Protein AF-A0A9E2EXV7-F1 (afdb_monomer)

Radius of gyration: 27.59 Å; Cα contacts (8 Å, |Δi|>4): 191; chains: 1; bounding box: 85×36×71 Å

Structure (mmCIF, N/CA/C/O backbone):
data_AF-A0A9E2EXV7-F1
#
_entry.id   AF-A0A9E2EXV7-F1
#
loop_
_atom_site.group_PDB
_atom_site.id
_atom_site.type_symbol
_atom_site.label_atom_id
_atom_site.label_alt_id
_atom_site.label_comp_id
_atom_site.label_asym_id
_atom_site.label_entity_id
_atom_site.label_seq_id
_atom_site.pdbx_PDB_ins_code
_atom_site.Cartn_x
_atom_site.Cartn_y
_atom_site.Cartn_z
_atom_site.occupancy
_atom_site.B_iso_or_equiv
_atom_site.auth_seq_id
_atom_site.auth_comp_id
_atom_site.auth_asym_id
_atom_site.auth_atom_id
_atom_site.pdbx_PDB_model_num
ATOM 1 N N . MET A 1 1 ? 67.702 -10.863 43.291 1.00 51.69 1 MET A N 1
ATOM 2 C CA . MET A 1 1 ? 66.662 -11.017 42.248 1.00 51.69 1 MET A CA 1
ATOM 3 C C . MET A 1 1 ? 66.501 -9.683 41.525 1.00 51.69 1 MET A C 1
ATOM 5 O O . MET A 1 1 ? 65.940 -8.764 42.102 1.00 51.69 1 MET A O 1
ATOM 9 N N . LYS A 1 2 ? 67.082 -9.515 40.328 1.00 57.41 2 LYS A N 1
ATOM 10 C CA . LYS A 1 2 ? 66.967 -8.265 39.553 1.00 57.41 2 LYS A CA 1
ATOM 11 C C . LYS A 1 2 ? 65.668 -8.312 38.749 1.00 57.41 2 LYS A C 1
ATOM 13 O O . LYS A 1 2 ? 65.605 -8.988 37.727 1.00 57.41 2 LYS A O 1
ATOM 18 N N . ILE A 1 3 ? 64.629 -7.646 39.243 1.00 59.59 3 ILE A N 1
ATOM 19 C CA . ILE A 1 3 ? 63.377 -7.468 38.500 1.00 59.59 3 ILE A CA 1
ATOM 20 C C . ILE A 1 3 ? 63.701 -6.5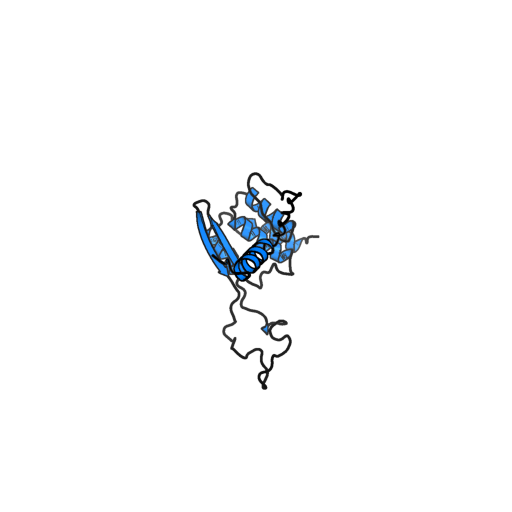91 37.283 1.00 59.59 3 ILE A C 1
ATOM 22 O O . ILE A 1 3 ? 64.240 -5.496 37.420 1.00 59.59 3 ILE A O 1
ATOM 26 N N . SER A 1 4 ? 63.465 -7.128 36.085 1.00 71.56 4 SER A N 1
ATOM 27 C CA . SER A 1 4 ? 63.817 -6.493 34.813 1.00 71.56 4 SER A CA 1
ATOM 28 C C . SER A 1 4 ? 63.032 -5.196 34.615 1.00 71.56 4 SER A C 1
ATOM 30 O O . SER A 1 4 ? 61.814 -5.190 34.772 1.00 71.56 4 SER A O 1
ATOM 32 N N . LEU A 1 5 ? 63.710 -4.121 34.194 1.00 73.88 5 LEU A N 1
ATOM 33 C CA . LEU A 1 5 ? 63.114 -2.821 33.840 1.00 73.88 5 LEU A CA 1
ATOM 34 C C . LEU A 1 5 ? 61.944 -2.960 32.842 1.00 73.88 5 LEU A C 1
ATOM 36 O O . LEU A 1 5 ? 61.015 -2.157 32.852 1.00 73.88 5 LEU A O 1
ATOM 40 N N . LYS A 1 6 ? 61.936 -4.037 32.042 1.00 73.38 6 LYS A N 1
ATOM 41 C CA . LYS A 1 6 ? 60.829 -4.388 31.141 1.00 73.38 6 LYS A CA 1
ATOM 42 C C . LYS A 1 6 ? 59.504 -4.625 31.874 1.00 73.38 6 LYS A C 1
ATOM 44 O O . LYS A 1 6 ? 58.464 -4.282 31.330 1.00 73.38 6 LYS A O 1
ATOM 49 N N . ILE A 1 7 ? 59.526 -5.159 33.097 1.00 76.62 7 ILE A N 1
ATOM 50 C CA . ILE A 1 7 ? 58.313 -5.407 33.893 1.00 76.62 7 ILE A CA 1
ATOM 51 C C . ILE A 1 7 ? 57.674 -4.082 34.315 1.00 76.62 7 ILE A C 1
ATOM 53 O O . ILE A 1 7 ? 56.464 -3.937 34.190 1.00 76.62 7 ILE A O 1
ATOM 57 N N . TYR A 1 8 ? 58.473 -3.090 34.721 1.00 77.69 8 TYR A N 1
ATOM 58 C CA . TYR A 1 8 ? 57.957 -1.756 35.042 1.00 77.69 8 TYR A CA 1
ATOM 59 C C . TYR A 1 8 ? 57.388 -1.046 33.814 1.00 77.69 8 TYR A C 1
ATOM 61 O O . TYR A 1 8 ? 56.335 -0.430 33.916 1.00 77.69 8 TYR A O 1
ATOM 69 N N . VAL A 1 9 ? 58.035 -1.172 32.651 1.00 77.50 9 VAL A N 1
ATOM 70 C CA . VAL A 1 9 ? 57.547 -0.576 31.396 1.00 77.50 9 VAL A CA 1
ATOM 71 C C . VAL A 1 9 ? 56.225 -1.209 30.956 1.00 77.50 9 VAL A C 1
ATOM 73 O O . VAL A 1 9 ? 55.297 -0.483 30.611 1.00 77.50 9 VAL A O 1
ATOM 76 N N . ILE A 1 10 ? 56.104 -2.539 31.031 1.00 75.69 10 ILE A N 1
ATOM 77 C CA . ILE A 1 10 ? 54.855 -3.250 30.716 1.00 75.69 10 ILE A CA 1
ATOM 78 C C . ILE A 1 10 ? 53.751 -2.844 31.694 1.00 75.69 10 ILE A C 1
ATOM 80 O O . ILE A 1 10 ? 52.653 -2.518 31.250 1.00 75.69 10 ILE A O 1
ATOM 84 N N . LEU A 1 11 ? 54.055 -2.778 32.997 1.00 73.94 11 LEU A N 1
ATOM 85 C CA . LEU A 1 11 ? 53.086 -2.365 34.009 1.00 73.94 11 LEU A CA 1
ATOM 86 C C . LEU A 1 11 ? 52.608 -0.925 33.766 1.00 73.94 11 LEU A C 1
ATOM 88 O O . LEU A 1 11 ? 51.406 -0.685 33.820 1.00 73.94 11 LEU A O 1
ATOM 92 N N . LEU A 1 12 ? 53.515 0.002 33.422 1.00 72.56 12 LEU A N 1
ATOM 93 C CA . LEU A 1 12 ? 53.204 1.407 33.120 1.00 72.56 12 LEU A CA 1
ATOM 94 C C . LEU A 1 12 ? 52.320 1.555 31.868 1.00 72.56 12 LEU A C 1
ATOM 96 O O . LEU A 1 12 ? 51.377 2.344 31.864 1.00 72.56 12 LEU A O 1
ATOM 100 N N . LEU A 1 13 ? 52.593 0.770 30.820 1.00 68.69 13 LEU A N 1
ATOM 101 C CA . LEU A 1 13 ? 51.803 0.742 29.584 1.00 68.69 13 LEU A CA 1
ATOM 102 C C . LEU A 1 13 ? 50.384 0.204 29.810 1.00 68.69 13 LEU A C 1
ATOM 104 O O . LEU A 1 13 ? 49.444 0.710 29.198 1.00 68.69 13 LEU A O 1
ATOM 108 N N . SER A 1 14 ? 50.197 -0.752 30.726 1.00 64.50 14 SER A N 1
ATOM 109 C CA . SER A 1 14 ? 48.860 -1.243 31.088 1.00 64.50 14 SER A CA 1
ATOM 110 C C . SER A 1 14 ? 48.007 -0.218 31.848 1.00 64.50 14 SER A C 1
ATOM 112 O O . SER A 1 14 ? 46.793 -0.213 31.673 1.00 64.50 14 SER A O 1
ATOM 114 N N . ILE A 1 15 ? 48.605 0.697 32.623 1.00 67.94 15 ILE A N 1
ATOM 115 C CA . ILE A 1 15 ? 47.849 1.745 33.351 1.00 67.94 15 ILE A CA 1
ATOM 116 C C . ILE A 1 15 ? 47.409 2.890 32.424 1.00 67.94 15 ILE A C 1
ATOM 118 O O . ILE A 1 15 ? 46.412 3.558 32.688 1.00 67.94 15 ILE A O 1
ATOM 122 N N . LEU A 1 16 ? 48.127 3.108 31.316 1.00 62.38 16 LEU A N 1
ATOM 123 C CA . LEU A 1 16 ? 47.820 4.138 30.313 1.00 62.38 16 LEU A CA 1
ATOM 124 C C . LEU A 1 16 ? 46.777 3.688 29.271 1.00 62.38 16 LEU A C 1
ATOM 126 O O . LEU A 1 16 ? 46.309 4.509 28.485 1.00 62.38 16 LEU A O 1
ATOM 130 N N . SER A 1 17 ? 46.382 2.409 29.269 1.00 60.34 17 SER A N 1
ATOM 131 C CA . SER A 1 17 ? 45.415 1.837 28.315 1.00 60.34 17 SER A CA 1
ATOM 132 C C . SER A 1 17 ? 43.947 1.928 28.771 1.00 60.34 17 SER A C 1
ATOM 134 O O . SER A 1 17 ? 43.057 1.363 28.141 1.00 60.34 17 SER A O 1
ATOM 136 N N . CYS A 1 18 ? 43.645 2.680 29.833 1.00 61.75 18 CYS A N 1
ATOM 137 C CA . CYS A 1 18 ? 42.265 3.029 30.178 1.00 61.75 18 CYS A CA 1
ATOM 138 C C . CYS A 1 18 ? 41.759 4.154 29.263 1.00 61.75 18 CYS A C 1
ATOM 140 O O . CYS A 1 18 ? 41.737 5.331 29.632 1.00 61.75 18 CYS A O 1
ATOM 142 N N . LYS A 1 19 ? 41.324 3.798 28.051 1.00 67.31 19 LYS A N 1
ATOM 143 C CA . LYS A 1 19 ? 40.476 4.678 27.241 1.00 67.31 19 LYS A CA 1
ATOM 144 C C . LYS A 1 19 ? 39.164 4.866 28.010 1.00 67.31 19 LYS A C 1
ATOM 146 O O . LYS A 1 19 ? 38.428 3.906 28.201 1.00 67.31 19 LYS A O 1
ATOM 151 N N . LYS A 1 20 ? 38.868 6.089 28.464 1.00 65.06 20 LYS A N 1
ATOM 152 C CA . LYS A 1 20 ? 37.511 6.440 28.907 1.00 65.06 20 LYS A CA 1
ATOM 153 C C . LYS A 1 20 ? 36.581 6.217 27.718 1.00 65.06 20 LYS A C 1
ATOM 155 O O . LYS A 1 20 ? 36.605 7.005 26.771 1.00 65.06 20 LYS A O 1
ATOM 160 N N . GLU A 1 21 ? 35.796 5.147 27.747 1.00 65.50 21 GLU A N 1
ATOM 161 C CA . GLU A 1 21 ? 34.628 5.042 26.884 1.00 65.50 21 GLU A CA 1
ATOM 162 C C . GLU A 1 21 ? 33.762 6.270 27.162 1.00 65.50 21 GLU A C 1
ATOM 164 O O . GLU A 1 21 ? 33.407 6.561 28.308 1.00 65.50 21 GLU A O 1
ATOM 169 N N . LYS A 1 22 ? 33.489 7.058 26.120 1.00 56.59 22 LYS A N 1
ATOM 170 C CA . LYS A 1 22 ? 32.449 8.075 26.210 1.00 56.59 22 LYS A CA 1
ATOM 171 C C . LYS A 1 22 ? 31.161 7.316 26.495 1.00 56.59 22 LYS A C 1
ATOM 173 O O . LYS A 1 22 ? 30.698 6.577 25.632 1.00 56.59 22 LYS A O 1
ATOM 178 N N . ALA A 1 23 ? 30.612 7.495 27.693 1.00 62.72 23 ALA A N 1
ATOM 179 C CA . ALA A 1 23 ? 29.244 7.105 27.965 1.00 62.72 23 ALA A CA 1
ATOM 180 C C . ALA A 1 23 ? 28.378 7.757 26.883 1.00 62.72 23 ALA A C 1
ATOM 182 O O . ALA A 1 23 ? 28.363 8.983 26.750 1.00 62.72 23 ALA A O 1
ATOM 183 N N . VAL A 1 24 ? 27.742 6.930 26.056 1.00 59.81 24 VAL A N 1
ATOM 184 C CA . VAL A 1 24 ? 26.714 7.385 25.130 1.00 59.81 24 VAL A CA 1
ATOM 185 C C . VAL A 1 24 ? 25.628 7.986 26.009 1.00 59.81 24 VAL A C 1
ATOM 187 O O . VAL A 1 24 ? 24.978 7.274 26.772 1.00 59.81 24 VAL A O 1
ATOM 190 N N . SER A 1 25 ? 25.485 9.308 25.969 1.00 60.38 25 SER A N 1
ATOM 191 C CA . SER A 1 25 ? 24.325 9.974 26.538 1.00 60.38 25 SER A CA 1
ATOM 192 C C . SER A 1 25 ? 23.120 9.472 25.756 1.00 60.38 25 SER A C 1
ATOM 194 O O . SER A 1 25 ? 22.917 9.863 24.608 1.00 60.38 25 SER A O 1
ATOM 196 N N . ILE A 1 26 ? 22.369 8.547 26.350 1.00 63.31 26 ILE A N 1
ATOM 197 C CA . ILE A 1 26 ? 21.033 8.206 25.880 1.00 63.31 26 ILE A CA 1
ATOM 198 C C . ILE A 1 26 ? 20.229 9.489 26.074 1.00 63.31 26 ILE A C 1
ATOM 200 O O . ILE A 1 26 ? 19.894 9.834 27.206 1.00 63.31 26 ILE A O 1
ATOM 204 N N . GLU A 1 27 ? 20.003 10.241 24.995 1.00 65.81 27 GLU A N 1
ATOM 205 C CA . GLU A 1 27 ? 19.023 11.319 25.020 1.00 65.81 27 GLU A CA 1
ATOM 206 C C . GLU A 1 27 ? 17.692 10.683 25.409 1.00 65.81 27 GLU A C 1
ATOM 208 O O . GLU A 1 27 ? 17.128 9.858 24.685 1.00 65.81 27 GLU A O 1
ATOM 213 N N . THR A 1 28 ? 17.223 11.004 26.610 1.00 64.75 28 THR A N 1
ATOM 214 C CA . THR A 1 28 ? 15.871 10.678 27.028 1.00 64.75 28 THR A CA 1
ATOM 215 C C . THR A 1 28 ? 14.942 11.354 26.035 1.00 64.75 28 THR A C 1
ATOM 217 O O . THR A 1 28 ? 14.955 12.575 25.900 1.00 64.75 28 THR A O 1
ATOM 220 N N . VAL A 1 29 ? 14.186 10.554 25.281 1.00 67.62 29 VAL A N 1
ATOM 221 C CA . VAL A 1 29 ? 13.210 11.055 24.314 1.00 67.62 29 VAL A CA 1
ATOM 222 C C . VAL A 1 29 ? 12.132 11.812 25.097 1.00 67.62 29 VAL A C 1
ATOM 224 O O . VAL A 1 29 ? 11.171 11.221 25.579 1.00 67.62 29 VAL A O 1
ATOM 227 N N . ASP A 1 30 ? 12.309 13.126 25.239 1.00 67.94 30 ASP A N 1
ATOM 228 C CA . ASP A 1 30 ? 11.456 14.028 26.034 1.00 67.94 30 ASP A CA 1
ATOM 229 C C . ASP A 1 30 ? 10.044 14.219 25.450 1.00 67.94 30 ASP A C 1
ATOM 231 O O . ASP A 1 30 ? 9.199 14.910 26.019 1.00 67.94 30 ASP A O 1
ATOM 235 N N . LYS A 1 31 ? 9.758 13.598 24.303 1.00 71.25 31 LYS A N 1
ATOM 236 C CA . LYS A 1 31 ? 8.439 13.597 23.670 1.00 71.25 31 LYS A CA 1
ATOM 237 C C . LYS A 1 31 ? 7.945 12.162 23.565 1.00 71.25 31 LYS A C 1
ATOM 239 O O . LYS A 1 31 ? 8.305 11.476 22.605 1.00 71.25 31 LYS A O 1
ATOM 244 N N . PRO A 1 32 ? 7.140 11.679 24.522 1.00 73.31 32 PRO A N 1
ATOM 245 C CA . PRO A 1 32 ? 6.559 10.362 24.370 1.00 73.31 32 PRO A CA 1
ATOM 246 C C . PRO A 1 32 ? 5.640 10.382 23.134 1.00 73.31 32 PRO A C 1
ATOM 248 O O . PRO A 1 32 ? 4.986 11.389 22.851 1.00 73.31 32 PRO A O 1
ATOM 251 N N . GLY A 1 33 ? 5.662 9.302 22.347 1.00 81.31 33 GLY A N 1
ATOM 252 C CA . GLY A 1 33 ? 4.872 9.197 21.116 1.00 81.31 33 GLY A CA 1
ATOM 253 C C . GLY A 1 33 ? 3.363 9.293 21.369 1.00 81.31 33 GLY A C 1
ATOM 254 O O . GLY A 1 33 ? 2.901 9.317 22.509 1.00 81.31 33 GLY A O 1
ATOM 255 N N . THR A 1 34 ? 2.561 9.340 20.306 1.00 88.25 34 THR A N 1
ATOM 256 C CA . THR A 1 34 ? 1.098 9.282 20.442 1.00 88.25 34 THR A CA 1
ATOM 257 C C . THR A 1 34 ? 0.681 7.971 21.112 1.00 88.25 34 THR A C 1
ATOM 259 O O . THR A 1 34 ? 1.186 6.910 20.760 1.00 88.25 34 THR A O 1
ATOM 262 N N . PHE A 1 35 ? -0.272 8.029 22.046 1.00 90.38 35 PHE A N 1
ATOM 263 C CA . PHE A 1 35 ? -0.851 6.845 22.687 1.00 90.38 35 PHE A CA 1
ATOM 264 C C . PHE A 1 35 ? -2.316 6.672 22.301 1.00 90.38 35 PHE A C 1
ATOM 266 O O . PHE A 1 35 ? -3.064 7.641 22.176 1.00 90.38 35 PHE A O 1
ATOM 273 N N . SER A 1 36 ? -2.739 5.417 22.181 1.00 92.50 36 SER A N 1
ATOM 274 C CA . SER A 1 36 ? -4.139 5.027 22.037 1.00 92.50 36 SER A CA 1
ATOM 275 C C . SER A 1 36 ? -4.431 3.864 22.977 1.00 92.50 36 SER A C 1
ATOM 277 O O . SER A 1 36 ? -3.571 3.017 23.200 1.00 92.50 36 SER A O 1
ATOM 279 N N . LYS A 1 37 ? -5.642 3.823 23.540 1.00 93.50 37 LYS A N 1
ATOM 280 C CA . LYS A 1 37 ? -6.054 2.762 24.474 1.00 93.50 37 LYS A CA 1
ATOM 281 C C . LYS A 1 37 ? -6.417 1.448 23.778 1.00 93.50 37 LYS A C 1
ATOM 283 O O . LYS A 1 37 ? -6.347 0.408 24.417 1.00 93.50 37 LYS A O 1
ATOM 288 N N . ASN A 1 38 ? -6.829 1.511 22.509 1.00 93.31 38 ASN A N 1
ATOM 289 C CA . ASN A 1 38 ? -7.444 0.376 21.812 1.00 93.31 38 ASN A CA 1
ATOM 290 C C . ASN A 1 38 ? -6.641 -0.044 20.578 1.00 93.31 38 ASN A C 1
ATOM 292 O O . ASN A 1 38 ? -6.145 -1.160 20.506 1.00 93.31 38 ASN A O 1
ATOM 296 N N . ALA A 1 39 ? -6.519 0.857 19.603 1.00 95.44 39 ALA A N 1
ATOM 297 C CA . ALA A 1 39 ? -5.838 0.593 18.342 1.00 95.44 39 ALA A CA 1
ATOM 298 C C . ALA A 1 39 ? -5.260 1.883 17.756 1.00 95.44 39 ALA A C 1
ATOM 300 O O . ALA A 1 39 ? -5.678 2.989 18.121 1.00 95.44 39 ALA A O 1
ATOM 301 N N . MET A 1 40 ? -4.303 1.739 16.846 1.00 97.25 40 MET A N 1
ATOM 302 C CA . MET A 1 40 ? -3.625 2.843 16.181 1.00 97.25 40 MET A CA 1
ATOM 303 C C . MET A 1 40 ? -3.337 2.464 14.733 1.00 97.25 40 MET A C 1
ATOM 305 O O . MET A 1 40 ? -2.936 1.337 14.460 1.00 97.25 40 MET A O 1
ATOM 309 N N . VAL A 1 41 ? -3.520 3.423 13.830 1.00 98.25 41 VAL A N 1
ATOM 310 C CA . VAL A 1 41 ? -3.071 3.342 12.440 1.00 98.25 41 VAL A CA 1
ATOM 311 C C . VAL A 1 41 ? -2.136 4.516 12.211 1.00 98.25 41 VAL A C 1
ATOM 313 O O . VAL A 1 41 ? -2.469 5.646 12.571 1.00 98.25 41 VAL A O 1
ATOM 316 N N . VAL A 1 42 ? -0.964 4.241 11.650 1.00 97.50 42 VAL A N 1
ATOM 317 C CA . VAL A 1 42 ? 0.069 5.239 11.370 1.00 97.50 42 VAL A CA 1
ATOM 318 C C . VAL A 1 42 ? 0.460 5.099 9.909 1.00 97.50 42 VAL A C 1
ATOM 320 O O . VAL A 1 42 ? 0.786 4.004 9.462 1.00 97.50 42 VAL A O 1
ATOM 323 N N . SER A 1 43 ? 0.420 6.200 9.167 1.00 97.81 43 SER A N 1
ATOM 324 C CA . SER A 1 43 ? 0.837 6.244 7.767 1.00 97.81 43 SER A CA 1
ATOM 325 C C . SER A 1 43 ? 1.416 7.616 7.413 1.00 97.81 43 SER A C 1
ATOM 327 O O . SER A 1 43 ? 1.389 8.535 8.232 1.00 97.81 43 SER A O 1
ATOM 329 N N . ALA A 1 44 ? 1.933 7.766 6.190 1.00 97.38 44 ALA A N 1
ATOM 330 C CA . ALA A 1 44 ? 2.543 9.012 5.715 1.00 97.38 44 ALA A CA 1
ATOM 331 C C . ALA A 1 44 ? 1.552 10.184 5.566 1.00 97.38 44 ALA A C 1
ATOM 333 O O . ALA A 1 44 ? 1.980 11.325 5.390 1.00 97.38 44 ALA A O 1
ATOM 334 N N . ARG A 1 45 ? 0.240 9.916 5.615 1.00 97.81 45 ARG A N 1
ATOM 335 C CA . ARG A 1 45 ? -0.829 10.901 5.412 1.00 97.81 45 ARG A CA 1
ATOM 336 C C . ARG A 1 45 ? -1.876 10.825 6.516 1.00 97.81 45 ARG A C 1
ATOM 338 O O . ARG A 1 45 ? -2.235 9.746 7.000 1.00 97.81 45 ARG A O 1
ATOM 345 N N . GLU A 1 46 ? -2.378 11.984 6.926 1.00 97.00 46 GLU A N 1
ATOM 346 C CA . GLU A 1 46 ? -3.373 12.073 7.996 1.00 97.00 46 GLU A CA 1
ATOM 347 C C . GLU A 1 46 ? -4.708 11.465 7.548 1.00 97.00 46 GLU A C 1
ATOM 349 O O . GLU A 1 46 ? -5.343 10.726 8.299 1.00 97.00 46 GLU A O 1
ATOM 354 N N . GLU A 1 47 ? -5.105 11.719 6.306 1.00 98.19 47 GLU A N 1
ATOM 355 C CA . GLU A 1 47 ? -6.328 11.238 5.672 1.00 98.19 47 GLU A CA 1
ATOM 356 C C . GLU A 1 47 ? -6.366 9.705 5.630 1.00 98.19 47 GLU A C 1
ATOM 358 O O . GLU A 1 47 ? -7.344 9.094 6.065 1.00 98.19 47 GLU A O 1
ATOM 363 N N . ALA A 1 48 ? -5.270 9.073 5.199 1.00 98.56 48 ALA A N 1
ATOM 364 C CA . ALA A 1 48 ? -5.153 7.617 5.143 1.00 98.56 48 ALA A CA 1
ATOM 365 C C . ALA A 1 48 ? -5.156 6.972 6.538 1.00 98.56 48 ALA A C 1
ATOM 367 O O . ALA A 1 48 ? -5.814 5.949 6.759 1.00 98.56 48 ALA A O 1
ATOM 368 N N . SER A 1 49 ? -4.488 7.605 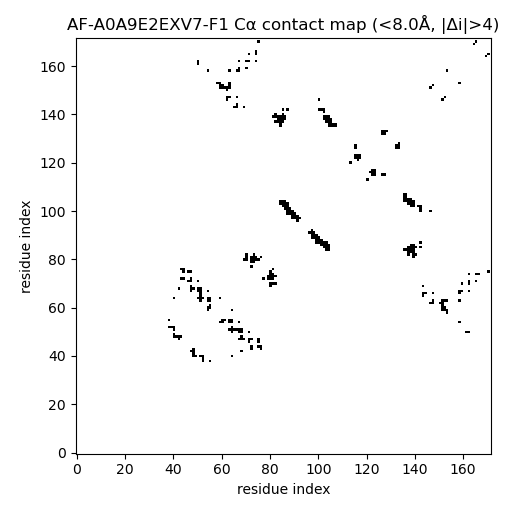7.510 1.00 98.44 49 SER A N 1
ATOM 369 C CA . SER A 1 49 ? -4.522 7.167 8.911 1.00 98.44 49 SER A CA 1
ATOM 370 C C . SER A 1 49 ? -5.939 7.273 9.490 1.00 98.44 49 SER A C 1
ATOM 372 O O . SER A 1 49 ? -6.415 6.349 10.151 1.00 98.44 49 SER A O 1
ATOM 374 N N . LYS A 1 50 ? -6.657 8.368 9.204 1.00 98.06 50 LYS A N 1
ATOM 375 C CA . LYS A 1 50 ? -8.050 8.578 9.631 1.00 98.06 50 LYS A CA 1
ATOM 376 C C . LYS A 1 50 ? -9.005 7.558 9.019 1.00 98.06 50 LYS A C 1
ATOM 378 O O . LYS A 1 50 ? -9.850 7.044 9.749 1.00 98.06 50 LYS A O 1
ATOM 383 N N . ILE A 1 51 ? -8.869 7.241 7.730 1.00 98.69 51 ILE A N 1
ATOM 384 C CA . ILE A 1 51 ? -9.687 6.222 7.053 1.00 98.69 51 ILE A CA 1
ATOM 385 C C . ILE A 1 51 ? -9.436 4.830 7.652 1.00 98.69 51 ILE A C 1
ATOM 387 O O . ILE A 1 51 ? -10.396 4.122 7.964 1.00 98.69 51 ILE A O 1
ATOM 391 N N . GLY A 1 52 ? -8.178 4.466 7.920 1.00 98.75 52 GLY A N 1
ATOM 392 C CA . GLY A 1 52 ? -7.852 3.217 8.619 1.00 98.75 52 GLY A CA 1
ATOM 393 C C . GLY A 1 52 ? -8.472 3.146 10.016 1.00 98.75 52 GLY A C 1
ATOM 394 O O . GLY A 1 52 ? -9.142 2.174 10.361 1.00 98.75 52 GLY A O 1
ATOM 395 N N . VAL A 1 53 ? -8.343 4.213 10.814 1.00 98.50 53 VAL A N 1
ATOM 396 C CA . VAL A 1 53 ? -8.978 4.300 12.144 1.00 98.50 53 VAL A CA 1
ATOM 397 C C . VAL A 1 53 ? -10.504 4.223 12.051 1.00 98.50 53 VAL A C 1
ATOM 399 O O . VAL A 1 53 ? -11.133 3.570 12.883 1.00 98.50 53 VAL A O 1
ATOM 402 N N . ALA A 1 54 ? -11.122 4.887 11.073 1.00 98.44 54 ALA A N 1
ATOM 403 C CA . ALA A 1 54 ? -12.567 4.832 10.867 1.00 98.44 54 ALA A CA 1
ATOM 404 C C . ALA A 1 54 ? -13.031 3.411 10.516 1.00 98.44 54 ALA A C 1
ATOM 406 O O . ALA A 1 54 ? -14.067 2.978 11.014 1.00 98.44 54 ALA A O 1
ATOM 407 N N . THR A 1 55 ? -12.240 2.674 9.737 1.00 98.75 55 THR A N 1
ATOM 408 C CA . THR A 1 55 ? -12.501 1.270 9.387 1.00 98.75 55 THR A CA 1
ATOM 409 C C . THR A 1 55 ? -12.470 0.371 10.624 1.00 98.75 55 THR A C 1
ATOM 411 O O . THR A 1 55 ? -13.422 -0.370 10.862 1.00 98.75 55 THR A O 1
ATOM 414 N N . LEU A 1 56 ? -11.475 0.536 11.505 1.00 98.50 56 LEU A N 1
ATOM 415 C CA . LEU A 1 56 ? -11.449 -0.153 12.806 1.00 98.50 56 LEU A CA 1
ATOM 416 C C . LEU A 1 56 ? -12.670 0.195 13.672 1.00 98.50 56 LEU A C 1
ATOM 418 O O . LEU A 1 56 ? -13.271 -0.672 14.300 1.00 98.50 56 LEU A O 1
ATOM 422 N N . LYS A 1 57 ? -13.080 1.470 13.699 1.00 97.88 57 LYS A N 1
ATOM 423 C CA . LYS A 1 57 ? -14.262 1.917 14.461 1.00 97.88 57 LYS A CA 1
ATOM 424 C C . LYS A 1 57 ? -15.581 1.344 13.934 1.00 97.88 57 LYS A C 1
ATOM 426 O O . LYS A 1 57 ? -16.532 1.271 14.705 1.00 97.88 57 LYS A O 1
ATOM 431 N N . LYS A 1 58 ? -15.644 0.942 12.661 1.00 97.50 58 LYS A N 1
ATOM 432 C CA . LYS A 1 58 ? -16.795 0.242 12.067 1.00 97.50 58 LYS A CA 1
ATOM 433 C C . LYS A 1 58 ? -16.852 -1.249 12.436 1.00 97.50 58 LYS A C 1
ATOM 435 O O . LYS A 1 58 ? -17.790 -1.922 12.030 1.00 97.50 58 LYS A O 1
ATOM 440 N N . GLY A 1 59 ? -15.889 -1.758 13.209 1.00 97.75 59 GLY A N 1
ATOM 441 C CA . GLY A 1 59 ? -15.800 -3.174 13.580 1.00 97.75 59 GLY A CA 1
ATOM 442 C C . GLY A 1 59 ? -14.882 -4.000 12.676 1.00 97.75 59 GLY A C 1
ATOM 443 O O . GLY A 1 59 ? -14.787 -5.213 12.869 1.00 97.75 59 GLY A O 1
ATOM 444 N N . GLY A 1 60 ? -14.190 -3.351 11.734 1.00 98.44 60 GLY A N 1
ATOM 445 C CA . GLY A 1 60 ? -13.143 -3.983 10.940 1.00 98.44 60 GLY A CA 1
ATOM 446 C C . GLY A 1 60 ? -11.940 -4.373 11.790 1.00 98.44 60 GLY A C 1
ATOM 447 O O . GLY A 1 60 ? -11.661 -3.775 12.836 1.00 98.44 60 GLY A O 1
ATOM 448 N N . ASN A 1 61 ? -11.204 -5.372 11.331 1.00 98.00 61 ASN A N 1
ATOM 449 C CA . ASN A 1 61 ? -9.943 -5.784 11.916 1.00 98.00 61 ASN A CA 1
ATOM 450 C C . ASN A 1 61 ? -8.746 -5.059 11.267 1.00 98.00 61 ASN A C 1
ATOM 452 O O . ASN A 1 61 ? -8.886 -4.126 10.474 1.00 98.00 61 ASN A O 1
ATOM 456 N N . VAL A 1 62 ? -7.531 -5.455 11.658 1.00 97.62 62 VAL A N 1
ATOM 457 C CA . VAL A 1 62 ? -6.291 -4.811 11.195 1.00 97.62 62 VAL A CA 1
ATOM 458 C C . VAL A 1 62 ? -6.041 -4.968 9.691 1.00 97.62 62 VAL A C 1
ATOM 460 O O . VAL A 1 62 ? -5.374 -4.116 9.113 1.00 97.62 62 VAL A O 1
ATOM 463 N N . PHE A 1 63 ? -6.581 -6.006 9.051 1.00 98.62 63 PHE A N 1
ATOM 464 C CA . PHE A 1 63 ? -6.456 -6.249 7.615 1.00 98.62 63 PHE A CA 1
ATOM 465 C C . PHE A 1 63 ? -7.475 -5.438 6.804 1.00 98.62 63 PHE A C 1
ATOM 467 O O . PHE A 1 63 ? -7.121 -4.928 5.742 1.00 98.62 63 PHE A O 1
ATOM 474 N N . ASP A 1 64 ? -8.682 -5.204 7.333 1.00 98.81 64 ASP A N 1
ATOM 475 C CA . ASP A 1 64 ? -9.628 -4.241 6.744 1.00 98.81 64 ASP A CA 1
ATOM 476 C C . ASP A 1 64 ? -9.056 -2.819 6.811 1.00 98.81 64 ASP A C 1
ATOM 478 O O . ASP A 1 64 ? -9.068 -2.071 5.833 1.00 98.81 64 ASP A O 1
ATOM 482 N N . ALA A 1 65 ? -8.485 -2.454 7.964 1.00 98.75 65 ALA A N 1
ATOM 483 C CA . ALA A 1 65 ? -7.830 -1.165 8.154 1.00 98.75 65 ALA A CA 1
ATOM 484 C C . ALA A 1 65 ? -6.593 -0.999 7.260 1.00 98.75 65 ALA A C 1
ATOM 486 O O . ALA A 1 65 ? -6.379 0.091 6.733 1.00 98.75 65 ALA A O 1
ATOM 487 N N . LEU A 1 66 ? -5.813 -2.067 7.056 1.00 98.44 66 LEU A N 1
ATOM 488 C CA . LEU A 1 66 ? -4.702 -2.089 6.105 1.00 98.44 66 LEU A CA 1
ATOM 489 C C . LEU A 1 66 ? -5.188 -1.793 4.685 1.00 98.44 66 LEU A C 1
ATOM 491 O O . LEU A 1 66 ? -4.652 -0.886 4.053 1.00 98.44 66 LEU A O 1
ATOM 495 N N . MET A 1 67 ? -6.223 -2.494 4.208 1.00 98.75 67 MET A N 1
ATOM 496 C CA . MET A 1 67 ? -6.795 -2.236 2.885 1.00 98.75 67 MET A CA 1
ATOM 497 C C . MET A 1 67 ? -7.263 -0.782 2.772 1.00 98.75 67 MET A C 1
ATOM 499 O O . MET A 1 67 ? -6.892 -0.091 1.827 1.00 98.75 67 MET A O 1
ATOM 503 N N . ALA A 1 68 ? -8.009 -0.281 3.757 1.00 98.81 68 ALA A N 1
ATOM 504 C CA . ALA A 1 68 ? -8.500 1.095 3.755 1.00 98.81 68 ALA A CA 1
ATOM 505 C C . ALA A 1 68 ? -7.357 2.125 3.686 1.00 98.81 68 ALA A C 1
ATOM 507 O O . ALA A 1 68 ? -7.424 3.092 2.926 1.00 98.81 68 ALA A O 1
ATOM 508 N N . THR A 1 69 ? -6.300 1.920 4.476 1.00 98.81 69 THR A N 1
ATOM 509 C CA . THR A 1 69 ? -5.157 2.834 4.557 1.00 98.81 69 THR A CA 1
ATOM 510 C C . THR A 1 69 ? -4.293 2.797 3.301 1.00 98.81 69 THR A C 1
ATOM 512 O O . THR A 1 69 ? -3.982 3.865 2.781 1.00 98.81 69 THR A O 1
ATOM 515 N N . GLU A 1 70 ? -3.945 1.624 2.773 1.00 98.44 70 GLU A N 1
ATOM 516 C CA . GLU A 1 70 ? -3.146 1.500 1.541 1.00 98.44 70 GLU A CA 1
ATOM 517 C C . GLU A 1 70 ? -3.885 2.073 0.323 1.00 98.44 70 GLU A C 1
ATOM 519 O O . GLU A 1 70 ? -3.324 2.821 -0.487 1.00 98.44 70 GLU A O 1
ATOM 524 N N . MET A 1 71 ? -5.190 1.806 0.226 1.00 98.56 71 MET A N 1
ATOM 525 C CA . MET A 1 71 ? -6.019 2.350 -0.847 1.00 98.56 71 MET A CA 1
ATOM 526 C C . MET A 1 71 ? -6.160 3.876 -0.721 1.00 98.56 71 MET A C 1
ATOM 528 O O . MET A 1 71 ? -6.077 4.583 -1.724 1.00 98.56 71 MET A O 1
ATOM 532 N N . ALA A 1 72 ? -6.268 4.421 0.496 1.00 98.62 72 ALA A N 1
ATOM 533 C CA . ALA A 1 72 ? -6.236 5.868 0.718 1.00 98.62 72 ALA A CA 1
ATOM 534 C C . ALA A 1 72 ? -4.863 6.499 0.414 1.00 98.62 72 ALA A C 1
ATOM 536 O O . ALA A 1 72 ? -4.803 7.602 -0.133 1.00 98.62 72 ALA A O 1
ATOM 537 N N . LEU A 1 73 ? -3.747 5.832 0.727 1.00 98.56 73 LEU A N 1
ATOM 538 C CA . LEU A 1 73 ? -2.401 6.298 0.361 1.00 98.56 73 LEU A CA 1
ATOM 539 C C . LEU A 1 73 ? -2.204 6.341 -1.155 1.00 98.56 73 LEU A C 1
ATOM 541 O O . LEU A 1 73 ? -1.549 7.257 -1.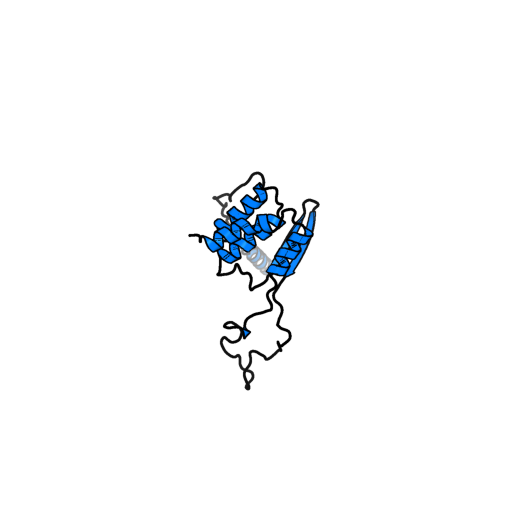646 1.00 98.56 73 LEU A O 1
ATOM 545 N N . SER A 1 74 ? -2.829 5.427 -1.899 1.00 97.50 74 SER A N 1
ATOM 546 C CA . SER A 1 74 ? -2.822 5.441 -3.370 1.00 97.50 74 SER A CA 1
ATOM 547 C C . SER A 1 74 ? -3.466 6.693 -3.978 1.00 97.50 74 SER A C 1
ATOM 549 O O . SER A 1 74 ? -3.221 7.008 -5.138 1.00 97.50 74 SER A O 1
ATOM 551 N N . VAL A 1 75 ? -4.264 7.424 -3.193 1.00 97.94 75 VAL A N 1
ATOM 552 C CA . VAL A 1 75 ? -4.874 8.707 -3.573 1.00 97.94 75 VAL A CA 1
ATOM 553 C C . VAL A 1 75 ? -4.091 9.883 -2.978 1.00 97.94 75 VAL A C 1
ATOM 555 O O . VAL A 1 75 ? -3.831 10.878 -3.653 1.00 97.94 75 VAL A O 1
ATOM 558 N N . THR A 1 76 ? -3.717 9.768 -1.702 1.00 98.00 76 THR A N 1
ATOM 559 C CA . THR A 1 76 ? -3.203 10.881 -0.881 1.00 98.00 76 THR A CA 1
ATOM 560 C C . THR A 1 76 ? -1.692 11.048 -0.875 1.00 98.00 76 THR A C 1
ATOM 562 O O . THR A 1 76 ? -1.175 12.079 -0.442 1.00 98.00 76 THR A O 1
ATOM 565 N N . TYR A 1 77 ? -0.963 10.031 -1.331 1.00 97.50 77 TYR A N 1
ATOM 566 C CA . TYR A 1 77 ? 0.492 10.002 -1.299 1.00 97.50 77 TYR A CA 1
ATOM 567 C C . TYR A 1 77 ? 1.088 9.474 -2.611 1.00 97.50 77 TYR A C 1
ATOM 569 O O . TYR A 1 77 ? 1.806 8.474 -2.600 1.00 97.50 77 TYR A O 1
ATOM 577 N N . PRO A 1 78 ? 0.858 10.163 -3.746 1.00 93.31 78 PRO A N 1
ATOM 578 C CA . PRO A 1 78 ? 1.213 9.668 -5.081 1.00 93.31 78 PRO A CA 1
ATOM 579 C C . PRO A 1 78 ? 2.723 9.499 -5.315 1.00 93.31 78 PRO A C 1
ATOM 581 O O . PRO A 1 78 ? 3.132 8.923 -6.318 1.00 93.31 78 PRO A O 1
ATOM 584 N N . PHE A 1 79 ? 3.566 9.984 -4.398 1.00 92.81 79 PHE A N 1
ATOM 585 C CA . PHE A 1 79 ? 5.009 9.751 -4.427 1.00 92.81 79 PHE A CA 1
ATOM 586 C C . PHE A 1 79 ? 5.393 8.293 -4.125 1.00 92.81 79 PHE A C 1
ATOM 588 O O . PHE A 1 79 ? 6.482 7.875 -4.508 1.00 92.81 79 PHE A O 1
ATOM 595 N N . ALA A 1 80 ? 4.539 7.536 -3.423 1.00 96.12 80 ALA A N 1
ATOM 596 C CA . ALA A 1 80 ? 4.813 6.139 -3.071 1.00 96.12 80 ALA A CA 1
ATOM 597 C C . ALA A 1 80 ? 3.555 5.260 -3.006 1.00 96.12 80 ALA A C 1
ATOM 599 O O . ALA A 1 80 ? 3.572 4.137 -3.507 1.00 96.12 80 ALA A O 1
ATOM 600 N N . GLY A 1 81 ? 2.465 5.755 -2.410 1.00 95.31 81 GLY A N 1
ATOM 601 C CA . GLY A 1 81 ? 1.183 5.057 -2.428 1.00 95.31 81 GLY A CA 1
ATOM 602 C C . GLY A 1 81 ? 0.711 4.910 -3.870 1.00 95.31 81 GLY A C 1
ATOM 603 O O .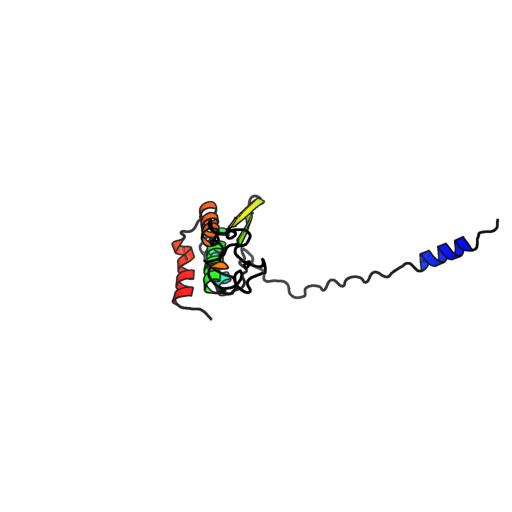 GLY A 1 81 ? 0.643 5.897 -4.603 1.00 95.31 81 GLY A O 1
ATOM 604 N N . SER A 1 82 ? 0.425 3.683 -4.306 1.00 94.06 82 SER A N 1
ATOM 605 C CA . SER A 1 82 ? 0.087 3.428 -5.703 1.00 94.06 82 SER A CA 1
ATOM 606 C C . SER A 1 82 ? -0.706 2.140 -5.907 1.00 94.06 82 SER A C 1
ATOM 608 O O . SER A 1 82 ? -0.528 1.150 -5.202 1.00 94.06 82 SER A O 1
ATOM 610 N N . ILE A 1 83 ? -1.505 2.133 -6.975 1.00 96.75 83 ILE A N 1
ATOM 611 C CA . ILE A 1 83 ? -2.121 0.919 -7.533 1.00 96.75 83 ILE A CA 1
ATOM 612 C C . ILE A 1 83 ? -1.241 0.251 -8.608 1.00 96.75 83 ILE A C 1
ATOM 614 O O . ILE A 1 83 ? -1.576 -0.821 -9.105 1.00 96.75 83 ILE A O 1
ATOM 618 N N . GLY A 1 84 ? -0.138 0.904 -8.993 1.00 96.81 84 GLY A N 1
ATOM 619 C CA . GLY A 1 84 ? 0.743 0.512 -10.098 1.00 96.81 84 GLY A CA 1
ATOM 620 C C . GLY A 1 84 ? 2.098 -0.061 -9.673 1.00 96.81 84 GLY A C 1
ATOM 621 O O . GLY A 1 84 ? 2.935 -0.292 -10.537 1.00 96.81 84 GLY A O 1
ATOM 622 N N . GLY A 1 85 ? 2.326 -0.264 -8.374 1.00 97.38 85 GLY A N 1
ATOM 623 C CA . GLY A 1 85 ? 3.554 -0.848 -7.832 1.00 97.38 85 GLY A CA 1
ATOM 624 C C . GLY A 1 85 ? 3.322 -2.192 -7.138 1.00 97.38 85 GLY A C 1
ATOM 625 O O . GLY A 1 85 ? 2.485 -3.004 -7.542 1.00 97.38 85 GLY A O 1
ATOM 626 N N . GLY A 1 86 ? 4.064 -2.427 -6.062 1.00 98.00 86 GLY A N 1
ATOM 627 C CA . GLY A 1 86 ? 4.020 -3.639 -5.249 1.00 98.00 86 GLY A CA 1
ATOM 628 C C . GLY A 1 86 ? 4.625 -3.407 -3.868 1.00 98.00 86 GLY A C 1
ATOM 629 O O . GLY A 1 86 ? 4.884 -2.271 -3.471 1.00 98.00 86 GLY A O 1
ATOM 630 N N . GLY A 1 87 ? 4.844 -4.479 -3.114 1.00 97.56 87 GLY A N 1
ATOM 631 C CA . GLY A 1 87 ? 5.366 -4.361 -1.757 1.00 97.56 87 GLY A CA 1
ATOM 632 C C . GLY A 1 87 ? 5.314 -5.658 -0.967 1.00 97.56 87 GLY A C 1
ATOM 633 O O . GLY A 1 87 ? 5.309 -6.753 -1.528 1.00 97.56 87 GLY A O 1
ATOM 634 N N . PHE A 1 88 ? 5.297 -5.502 0.354 1.00 98.50 88 PHE A N 1
ATOM 635 C CA . PHE A 1 88 ? 5.301 -6.604 1.303 1.00 98.50 88 PHE A CA 1
ATOM 636 C C . PHE A 1 88 ? 4.400 -6.281 2.490 1.00 98.50 88 PHE A C 1
ATOM 638 O O . PHE A 1 88 ? 4.421 -5.166 3.009 1.00 98.50 88 PHE A O 1
ATOM 645 N N . LEU A 1 89 ? 3.694 -7.293 2.980 1.00 98.31 89 LEU A N 1
ATOM 646 C CA . LEU A 1 89 ? 2.987 -7.259 4.254 1.00 98.31 89 LEU A CA 1
ATOM 647 C C . LEU A 1 89 ? 3.717 -8.179 5.222 1.00 98.31 89 LEU A C 1
ATOM 649 O O . LEU A 1 89 ? 4.020 -9.316 4.880 1.00 98.31 89 LEU A O 1
ATOM 653 N N . VAL A 1 90 ? 3.952 -7.714 6.444 1.00 98.50 90 VAL A N 1
ATOM 654 C CA . VAL A 1 90 ? 4.405 -8.544 7.564 1.00 98.50 90 VAL A CA 1
ATOM 655 C C . VAL A 1 90 ? 3.385 -8.406 8.679 1.00 98.50 90 VAL A C 1
ATOM 657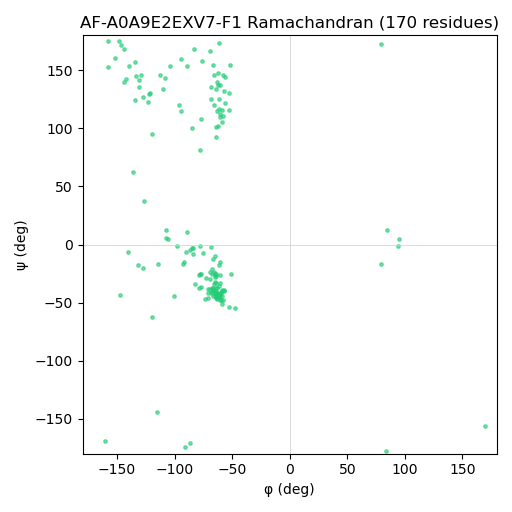 O O . VAL A 1 90 ? 3.029 -7.291 9.055 1.00 98.50 90 VAL A O 1
ATOM 660 N N . TYR A 1 91 ? 2.911 -9.526 9.214 1.00 98.25 91 TYR A N 1
ATOM 661 C CA . TYR A 1 91 ? 1.853 -9.522 10.216 1.00 98.25 91 TYR A CA 1
ATOM 662 C C . TYR A 1 91 ? 2.151 -10.456 11.384 1.00 98.25 91 TYR A C 1
ATOM 664 O O . TYR A 1 91 ? 2.910 -11.425 11.285 1.00 98.25 91 TYR A O 1
ATOM 672 N N . ARG A 1 92 ? 1.502 -10.152 12.509 1.00 98.12 92 ARG A N 1
ATOM 673 C CA . ARG A 1 92 ? 1.410 -11.016 13.682 1.00 98.12 92 ARG A CA 1
ATOM 674 C C . ARG A 1 92 ? -0.036 -11.039 14.168 1.00 98.12 92 ARG A C 1
ATOM 676 O O . ARG A 1 92 ? -0.599 -9.983 14.444 1.00 98.12 92 ARG A O 1
ATOM 683 N N . LEU A 1 93 ? -0.610 -12.229 14.275 1.00 96.88 93 LEU A N 1
ATOM 684 C CA . LEU A 1 93 ? -1.978 -12.449 14.729 1.00 96.88 93 LEU A CA 1
ATOM 685 C C . LEU A 1 93 ? -2.064 -12.462 16.262 1.00 96.88 93 LEU A C 1
ATOM 687 O O . LEU A 1 93 ? -1.053 -12.505 16.972 1.00 96.88 93 LEU A O 1
ATOM 691 N N . ALA A 1 94 ? -3.294 -12.406 16.776 1.00 96.00 94 ALA A N 1
ATOM 692 C CA . ALA A 1 94 ? -3.571 -12.346 18.211 1.00 96.00 94 ALA A CA 1
ATOM 693 C C . ALA A 1 94 ? -3.127 -13.612 18.968 1.00 96.00 94 ALA A C 1
ATOM 695 O O . ALA A 1 94 ? -2.693 -13.518 20.115 1.00 96.00 94 ALA A O 1
ATOM 696 N N . ASP A 1 95 ? -3.180 -14.774 18.316 1.00 97.19 95 ASP A N 1
ATOM 697 C CA . ASP A 1 95 ? -2.674 -16.053 18.835 1.00 97.19 95 ASP A CA 1
ATOM 698 C C . ASP A 1 95 ? -1.136 -16.161 18.795 1.00 97.19 95 ASP A C 1
ATOM 700 O O . ASP A 1 95 ? -0.547 -17.085 19.355 1.00 97.19 95 ASP A O 1
ATOM 704 N N . GLY A 1 96 ? -0.470 -15.182 18.181 1.00 98.06 96 GLY A N 1
ATOM 705 C CA . GLY A 1 96 ? 0.974 -15.116 18.046 1.00 98.06 96 GLY A CA 1
ATOM 706 C C . GLY A 1 96 ? 1.528 -15.701 16.750 1.00 98.06 96 GLY A C 1
ATOM 707 O O . GLY A 1 96 ? 2.749 -15.594 16.577 1.00 98.06 96 GLY A O 1
ATOM 708 N N . GLU A 1 97 ? 0.695 -16.243 15.852 1.00 97.94 97 GLU A N 1
ATOM 709 C CA . GLU A 1 97 ? 1.106 -16.624 14.496 1.00 97.94 97 GLU A CA 1
ATOM 710 C C . GLU A 1 97 ? 1.704 -15.411 13.773 1.00 97.94 97 GLU A C 1
ATOM 712 O O . GLU A 1 97 ? 1.296 -14.265 13.977 1.00 97.94 97 GLU A O 1
ATOM 717 N N . LYS A 1 98 ? 2.717 -15.654 12.944 1.00 98.31 98 LYS A N 1
ATOM 718 C CA . LYS A 1 98 ? 3.419 -14.625 12.178 1.00 98.31 98 LYS A CA 1
ATOM 719 C C . LYS A 1 98 ? 3.479 -15.056 10.730 1.00 98.31 98 LYS A C 1
ATOM 721 O O . LYS A 1 98 ? 3.674 -16.236 10.447 1.00 98.31 98 LYS A O 1
ATOM 726 N N . GLY A 1 99 ? 3.412 -14.091 9.832 1.00 97.81 99 GLY A N 1
ATOM 727 C CA . GLY A 1 99 ? 3.573 -14.357 8.418 1.00 97.81 99 GLY A CA 1
ATOM 728 C C . GLY A 1 99 ? 3.995 -13.122 7.654 1.00 97.81 99 GLY A C 1
ATOM 729 O O . GLY A 1 99 ? 4.100 -12.018 8.197 1.00 97.81 99 GLY A O 1
ATOM 730 N N . ALA A 1 100 ? 4.244 -13.348 6.375 1.00 98.44 100 ALA A N 1
ATOM 731 C CA . ALA A 1 100 ? 4.472 -12.296 5.415 1.00 98.44 100 ALA A CA 1
ATOM 732 C C . ALA A 1 100 ? 3.777 -12.646 4.099 1.00 98.44 100 ALA A C 1
ATOM 734 O O . ALA A 1 100 ? 3.582 -13.823 3.790 1.00 98.44 100 ALA A O 1
ATOM 735 N N . LEU A 1 101 ? 3.417 -11.621 3.337 1.00 98.44 101 LEU A N 1
ATOM 736 C CA . LEU A 1 101 ? 2.932 -11.741 1.972 1.00 98.44 101 LEU A CA 1
ATOM 737 C C . LEU A 1 101 ? 3.836 -10.901 1.075 1.00 98.44 101 LEU A C 1
ATOM 739 O O . LEU A 1 101 ? 4.002 -9.703 1.307 1.00 98.44 101 LEU A O 1
ATOM 743 N N . ASP A 1 102 ? 4.422 -11.553 0.077 1.00 98.62 102 ASP A N 1
ATOM 744 C CA . ASP A 1 102 ? 5.205 -10.915 -0.974 1.00 98.62 102 ASP A CA 1
ATOM 745 C C . ASP A 1 102 ? 4.295 -10.652 -2.173 1.00 98.62 102 ASP A C 1
ATOM 747 O O . ASP A 1 102 ? 3.774 -11.579 -2.794 1.00 98.62 102 ASP A O 1
ATOM 751 N N . TYR A 1 103 ? 4.093 -9.374 -2.469 1.00 98.31 103 TYR A N 1
ATOM 752 C CA . TYR A 1 103 ? 3.385 -8.892 -3.648 1.00 98.31 103 TYR A CA 1
ATOM 753 C C . TYR A 1 103 ? 4.258 -7.888 -4.404 1.00 98.31 103 TYR A C 1
ATOM 755 O O . TYR A 1 103 ? 3.784 -6.870 -4.924 1.00 98.31 103 TYR A O 1
ATOM 763 N N . ARG A 1 104 ? 5.566 -8.161 -4.441 1.00 98.69 104 ARG A N 1
ATOM 764 C CA . ARG A 1 104 ? 6.531 -7.412 -5.234 1.00 98.69 104 ARG A CA 1
ATOM 765 C C . ARG A 1 104 ? 6.204 -7.532 -6.715 1.00 98.69 104 ARG A C 1
ATOM 767 O O . ARG A 1 104 ? 5.720 -8.556 -7.201 1.00 98.69 104 ARG A O 1
ATOM 774 N N . GLU A 1 105 ? 6.500 -6.466 -7.444 1.00 98.69 105 GLU A N 1
ATOM 775 C CA . GLU A 1 105 ? 6.384 -6.446 -8.889 1.00 98.69 105 GLU A CA 1
ATOM 776 C C . GLU A 1 105 ? 7.250 -7.539 -9.521 1.00 98.69 105 GLU A C 1
ATOM 778 O O . GLU A 1 105 ? 8.349 -7.855 -9.055 1.00 98.69 105 GLU A O 1
ATOM 783 N N . LYS A 1 106 ? 6.764 -8.097 -10.628 1.00 98.62 106 LYS A N 1
ATOM 784 C CA . LYS A 1 106 ? 7.495 -9.104 -11.401 1.00 98.62 106 LYS A CA 1
ATOM 785 C C . LYS A 1 106 ? 7.987 -8.512 -12.709 1.00 98.62 106 LYS A C 1
ATOM 787 O O . LYS A 1 106 ? 7.274 -7.742 -13.346 1.00 98.62 106 LYS A O 1
ATOM 792 N N . ALA A 1 107 ? 9.174 -8.918 -13.153 1.00 98.50 107 ALA A N 1
ATOM 793 C CA . ALA A 1 107 ? 9.608 -8.610 -14.510 1.00 98.50 107 ALA A CA 1
ATOM 794 C C . ALA A 1 107 ? 8.571 -9.154 -15.522 1.00 98.50 107 ALA A C 1
ATOM 796 O O . ALA A 1 107 ? 8.139 -10.306 -15.375 1.00 98.50 107 ALA A O 1
ATOM 797 N N . PRO A 1 108 ? 8.133 -8.353 -16.513 1.00 98.38 108 PRO A N 1
ATOM 798 C CA . PRO A 1 108 ? 7.282 -8.834 -17.598 1.00 98.38 108 PRO A CA 1
ATOM 799 C C . PRO A 1 108 ? 7.849 -10.078 -18.298 1.00 98.38 108 PRO A C 1
ATOM 801 O O . PRO A 1 108 ? 9.057 -10.281 -18.352 1.00 98.38 108 PRO A O 1
ATOM 804 N N . LEU A 1 109 ? 6.987 -10.899 -18.909 1.00 98.38 109 LEU A N 1
ATOM 805 C CA . LEU A 1 109 ? 7.417 -12.132 -19.598 1.00 98.38 109 LEU A CA 1
ATOM 806 C C . LEU A 1 109 ? 8.390 -11.882 -20.763 1.00 98.38 109 LEU A C 1
ATOM 808 O O . LEU A 1 109 ? 9.170 -12.763 -21.107 1.00 98.38 109 LEU A O 1
ATOM 812 N N . ALA A 1 110 ? 8.334 -10.694 -21.367 1.00 97.56 110 ALA A N 1
ATOM 813 C CA . ALA A 1 110 ? 9.232 -10.281 -22.444 1.00 97.56 110 ALA A CA 1
ATOM 814 C C . ALA A 1 110 ? 10.567 -9.695 -21.940 1.00 97.56 110 ALA A C 1
ATOM 816 O O . ALA A 1 110 ? 11.427 -9.340 -22.749 1.00 97.56 110 ALA A O 1
ATOM 817 N N . SER A 1 111 ? 10.747 -9.558 -20.623 1.00 98.31 111 SER A N 1
ATOM 818 C CA . SER A 1 111 ? 11.994 -9.065 -20.047 1.00 98.31 111 SER A CA 1
ATOM 819 C C . SER A 1 111 ? 13.139 -10.039 -20.288 1.00 98.31 111 SER A C 1
ATOM 821 O O . SER A 1 111 ? 12.976 -11.258 -20.273 1.00 98.31 111 SER A O 1
ATOM 823 N N . ASN A 1 112 ? 14.331 -9.486 -20.475 1.00 98.00 112 ASN A N 1
ATOM 824 C CA . ASN A 1 112 ? 15.562 -10.245 -20.622 1.00 98.00 112 ASN A CA 1
ATOM 825 C C . ASN A 1 112 ? 16.716 -9.497 -19.944 1.00 98.00 112 ASN A C 1
ATOM 827 O O . ASN A 1 112 ? 16.570 -8.341 -19.548 1.00 98.00 112 ASN A O 1
ATOM 831 N N . LYS A 1 113 ? 17.851 -10.181 -19.795 1.00 98.12 113 LYS A N 1
ATOM 832 C CA . LYS A 1 113 ? 19.009 -9.697 -19.035 1.00 98.12 113 LYS A CA 1
ATOM 833 C C . LYS A 1 113 ? 19.543 -8.346 -19.532 1.00 98.12 113 LYS A C 1
ATOM 835 O O . LYS A 1 113 ? 19.889 -7.505 -18.711 1.00 98.12 113 LYS A O 1
ATOM 840 N N . ASP A 1 114 ? 19.561 -8.141 -20.846 1.00 98.12 114 ASP A N 1
ATOM 841 C CA . ASP A 1 114 ? 20.277 -7.031 -21.481 1.00 98.12 114 ASP A CA 1
ATOM 842 C C . ASP A 1 114 ? 19.311 -5.953 -22.017 1.00 98.12 114 ASP A C 1
ATOM 844 O O . ASP A 1 114 ? 19.711 -5.043 -22.734 1.00 98.12 114 ASP A O 1
ATOM 848 N N . MET A 1 115 ? 18.023 -5.997 -21.640 1.00 98.00 115 MET A N 1
ATOM 849 C CA . MET A 1 115 ? 16.974 -5.104 -22.167 1.00 98.00 115 MET A CA 1
ATOM 850 C C . MET A 1 115 ? 17.210 -3.603 -21.909 1.00 98.00 115 MET A C 1
ATOM 852 O O . MET A 1 115 ? 16.568 -2.758 -22.546 1.00 98.00 115 MET A O 1
ATOM 856 N N . TYR A 1 116 ? 18.126 -3.269 -20.997 1.00 98.56 116 TYR A N 1
ATOM 857 C CA . TYR A 1 116 ? 18.522 -1.902 -20.652 1.00 98.56 116 TYR A CA 1
ATOM 858 C C . TYR A 1 116 ? 19.893 -1.486 -21.197 1.00 98.56 116 TYR A C 1
ATOM 860 O O . TYR A 1 116 ? 20.341 -0.385 -20.884 1.00 98.56 116 TYR A O 1
ATOM 868 N N . LEU A 1 117 ? 20.538 -2.336 -21.995 1.00 98.69 117 LEU A N 1
ATOM 869 C CA . LEU A 1 117 ? 21.833 -2.062 -22.607 1.00 98.69 117 LEU A CA 1
ATOM 870 C C . LEU A 1 117 ? 21.669 -1.712 -24.093 1.00 98.69 117 LEU A C 1
ATOM 872 O O . LEU A 1 117 ? 20.673 -2.100 -24.718 1.00 98.69 117 LEU A O 1
ATOM 876 N N . ASP A 1 118 ? 22.604 -0.938 -24.632 1.00 97.94 118 ASP A N 1
ATOM 877 C CA . ASP A 1 118 ? 22.731 -0.677 -26.067 1.00 97.94 118 ASP A CA 1
ATOM 878 C C . ASP A 1 118 ? 23.569 -1.758 -26.779 1.00 97.94 118 ASP A C 1
ATOM 880 O O . ASP A 1 118 ? 23.860 -2.816 -26.218 1.00 97.94 118 ASP A O 1
ATOM 884 N N . GLU A 1 119 ? 23.903 -1.522 -28.050 1.00 97.31 119 GLU A N 1
ATOM 885 C CA . GLU A 1 119 ? 24.659 -2.468 -28.882 1.00 97.31 119 GLU A CA 1
ATOM 886 C C . GLU A 1 119 ? 26.111 -2.657 -28.416 1.00 97.31 119 GLU A C 1
ATOM 888 O O . GLU A 1 119 ? 26.680 -3.729 -28.634 1.00 97.31 119 GLU A O 1
ATOM 893 N N . ASP A 1 120 ? 26.681 -1.659 -27.736 1.00 97.81 120 ASP A N 1
ATOM 894 C CA . ASP A 1 120 ? 28.031 -1.704 -27.167 1.00 97.81 120 ASP A CA 1
ATOM 895 C C . ASP A 1 120 ? 28.038 -2.331 -25.758 1.00 97.81 120 ASP A C 1
ATOM 897 O O . ASP A 1 120 ? 29.098 -2.588 -25.183 1.00 97.81 120 ASP A O 1
ATOM 901 N N . GLY A 1 121 ? 26.856 -2.647 -25.217 1.00 98.00 121 GLY A N 1
ATOM 902 C CA . GLY A 1 121 ? 26.676 -3.206 -23.880 1.00 98.00 121 GLY A CA 1
ATOM 903 C C . GLY A 1 121 ? 26.638 -2.152 -22.772 1.00 98.00 121 GLY A C 1
ATOM 904 O O . GLY A 1 121 ? 26.699 -2.512 -21.594 1.00 98.00 121 GLY A O 1
ATOM 905 N N . GLU A 1 122 ? 26.514 -0.873 -23.123 1.00 98.50 122 GLU A N 1
ATOM 906 C CA . GLU A 1 122 ? 26.467 0.239 -22.179 1.00 98.50 122 GLU A CA 1
ATOM 907 C C . GLU A 1 122 ? 25.032 0.529 -21.725 1.00 98.50 122 GLU A C 1
ATOM 909 O O . GLU A 1 122 ? 24.049 0.229 -22.405 1.00 98.50 122 GLU A O 1
ATOM 914 N N . VAL A 1 123 ? 24.886 1.096 -20.525 1.00 98.31 123 VAL A N 1
ATOM 915 C CA . VAL A 1 123 ? 23.566 1.389 -19.947 1.00 98.31 123 VAL A CA 1
ATOM 916 C C . VAL A 1 123 ? 22.876 2.502 -20.731 1.00 98.31 123 VAL A C 1
ATOM 918 O O . VAL A 1 123 ? 23.372 3.625 -20.806 1.00 98.31 123 VAL A O 1
ATOM 921 N N . ILE A 1 124 ? 21.658 2.231 -21.207 1.00 98.25 124 ILE A N 1
ATOM 922 C CA . ILE A 1 124 ? 20.807 3.258 -21.808 1.00 98.25 124 ILE A CA 1
ATOM 923 C C . ILE A 1 124 ? 20.202 4.110 -20.689 1.00 98.25 124 ILE A C 1
ATOM 925 O O . ILE A 1 124 ? 19.306 3.666 -19.961 1.00 98.25 124 ILE A O 1
ATOM 929 N N . GLU A 1 125 ? 20.681 5.348 -20.564 1.00 98.12 125 GLU A N 1
ATOM 930 C CA . GLU A 1 125 ? 20.234 6.295 -19.542 1.00 98.12 125 GLU A CA 1
ATOM 931 C C . GLU A 1 125 ? 18.701 6.448 -19.537 1.00 98.12 125 GLU A C 1
ATOM 933 O O . GLU A 1 125 ? 18.054 6.619 -20.570 1.00 98.12 125 GLU A O 1
ATOM 938 N N . GLY A 1 126 ? 18.098 6.340 -18.351 1.00 98.12 126 GLY A N 1
ATOM 939 C CA . GLY A 1 126 ? 16.657 6.507 -18.151 1.00 98.12 126 GLY A CA 1
ATOM 940 C C . GLY A 1 126 ? 15.781 5.307 -18.530 1.00 98.12 126 GLY A C 1
ATOM 941 O O . GLY A 1 126 ? 14.647 5.230 -18.062 1.00 98.12 126 GLY A O 1
ATOM 942 N N . LYS A 1 127 ? 16.266 4.328 -19.307 1.00 98.00 127 LYS A N 1
ATOM 943 C CA . LYS A 1 127 ? 15.423 3.227 -19.827 1.00 98.00 127 LYS A CA 1
ATOM 944 C C . LYS A 1 127 ? 14.838 2.324 -18.733 1.00 98.00 127 LYS A C 1
ATOM 946 O O . LYS A 1 127 ? 13.778 1.737 -18.934 1.00 98.00 127 LYS A O 1
ATOM 951 N N . SER A 1 128 ? 15.512 2.228 -17.586 1.00 98.12 128 SER A N 1
ATOM 952 C CA . SER A 1 128 ? 15.067 1.468 -16.409 1.00 98.12 128 SER A CA 1
ATOM 953 C C . SER A 1 128 ? 14.375 2.315 -15.335 1.00 98.12 128 SER A C 1
ATOM 955 O O . SER A 1 128 ? 13.949 1.764 -14.323 1.00 98.12 128 SER A O 1
ATOM 957 N N . THR A 1 129 ? 14.255 3.635 -15.520 1.00 97.88 129 THR A N 1
ATOM 958 C CA . THR A 1 129 ? 13.702 4.553 -14.505 1.00 97.88 129 THR A CA 1
ATOM 959 C C . THR A 1 129 ? 12.567 5.441 -15.014 1.00 97.88 129 THR A C 1
ATOM 961 O O . THR A 1 129 ? 11.784 5.936 -14.205 1.00 97.88 129 THR A O 1
ATOM 964 N N . ILE A 1 130 ? 12.441 5.641 -16.329 1.00 96.94 130 ILE A N 1
ATOM 965 C CA . ILE A 1 130 ? 11.440 6.513 -16.952 1.00 96.94 130 ILE A CA 1
ATOM 966 C C . ILE A 1 130 ? 10.722 5.766 -18.085 1.00 96.94 130 ILE A C 1
ATOM 968 O O . ILE A 1 130 ? 11.339 5.126 -18.935 1.00 96.94 130 ILE A O 1
ATOM 972 N N . GLY A 1 131 ? 9.395 5.906 -18.134 1.00 96.69 131 GLY A N 1
ATOM 973 C CA . GLY A 1 131 ? 8.549 5.325 -19.179 1.00 96.69 131 GLY A CA 1
ATOM 974 C C . GLY A 1 131 ? 8.173 3.860 -18.929 1.00 96.69 131 GLY A C 1
ATOM 975 O O . GLY A 1 131 ? 8.511 3.269 -17.910 1.00 96.69 131 GLY A O 1
ATOM 976 N N . GLY A 1 132 ? 7.437 3.262 -19.870 1.00 96.56 132 GLY A N 1
ATOM 977 C CA . GLY A 1 132 ? 6.845 1.928 -19.688 1.00 96.56 132 GLY A CA 1
ATOM 978 C C . GLY A 1 132 ? 7.857 0.787 -19.534 1.00 96.56 132 GLY A C 1
ATOM 979 O O . GLY A 1 132 ? 7.548 -0.211 -18.893 1.00 96.56 132 GLY A O 1
ATOM 980 N N . MET A 1 133 ? 9.075 0.945 -20.064 1.00 97.25 133 MET A N 1
ATOM 981 C CA . MET A 1 133 ? 10.144 -0.052 -19.910 1.00 97.25 133 MET A CA 1
ATOM 982 C C . MET A 1 133 ? 10.638 -0.171 -18.465 1.00 97.25 133 MET A C 1
ATOM 984 O O . MET A 1 133 ? 11.183 -1.209 -18.117 1.00 97.25 133 MET A O 1
ATOM 988 N N . ALA A 1 134 ? 10.415 0.844 -17.626 1.00 97.88 134 ALA A N 1
ATOM 989 C CA . ALA A 1 134 ? 10.789 0.847 -16.214 1.00 97.88 134 ALA A CA 1
ATOM 990 C C . ALA A 1 134 ? 9.756 0.157 -15.297 1.00 97.88 134 ALA A C 1
ATOM 992 O O . ALA A 1 134 ? 9.966 0.066 -14.088 1.00 97.88 134 ALA A O 1
ATOM 993 N N . VAL A 1 135 ? 8.622 -0.302 -15.841 1.00 98.12 135 VAL A N 1
ATOM 994 C CA . VAL A 1 135 ? 7.486 -0.807 -15.057 1.00 98.12 135 VAL A CA 1
ATOM 995 C C . VAL A 1 135 ? 7.537 -2.332 -14.944 1.00 98.12 135 VAL A C 1
ATOM 997 O O . VAL A 1 135 ? 7.469 -3.055 -15.939 1.00 98.12 135 VAL A O 1
ATOM 1000 N N . GLY A 1 136 ? 7.613 -2.833 -13.710 1.00 98.44 136 GLY A N 1
ATOM 1001 C CA . GLY A 1 136 ? 7.311 -4.232 -13.402 1.00 98.44 136 GLY A CA 1
ATOM 1002 C C . GLY A 1 136 ? 5.799 -4.485 -13.392 1.00 98.44 136 GLY A C 1
ATOM 1003 O O . GLY A 1 136 ? 5.014 -3.563 -13.201 1.00 98.44 136 GLY A O 1
ATOM 1004 N N . VAL A 1 137 ? 5.372 -5.735 -13.576 1.00 98.50 137 VAL A N 1
ATOM 1005 C CA . VAL A 1 137 ? 3.956 -6.121 -13.465 1.00 98.50 137 VAL A CA 1
ATOM 1006 C C . VAL A 1 137 ? 3.474 -5.823 -12.036 1.00 98.50 137 VAL A C 1
ATOM 1008 O O . VAL A 1 137 ? 4.012 -6.441 -11.112 1.00 98.50 137 VAL A O 1
ATOM 1011 N N . PRO A 1 138 ? 2.495 -4.915 -11.839 1.00 98.56 138 PRO A N 1
ATOM 1012 C CA . PRO A 1 138 ? 2.074 -4.484 -10.507 1.00 98.56 138 PRO A CA 1
ATOM 1013 C C . PRO A 1 138 ? 1.492 -5.627 -9.670 1.00 98.56 138 PRO A C 1
ATOM 1015 O O . PRO A 1 138 ? 0.698 -6.427 -10.166 1.00 98.56 138 PRO A O 1
ATOM 1018 N N . GLY A 1 139 ? 1.865 -5.678 -8.391 1.00 98.56 139 GLY A N 1
ATOM 1019 C CA . GLY A 1 139 ? 1.398 -6.675 -7.423 1.00 98.56 139 GLY A CA 1
ATOM 1020 C C . GLY A 1 139 ? 0.553 -6.101 -6.281 1.00 98.56 139 GLY A C 1
ATOM 1021 O O . GLY A 1 139 ? -0.165 -6.854 -5.628 1.00 98.56 139 GLY A O 1
ATOM 1022 N N . GLY A 1 140 ? 0.585 -4.780 -6.058 1.00 98.06 140 GLY A N 1
ATOM 1023 C CA . GLY A 1 140 ? -0.020 -4.121 -4.889 1.00 98.06 140 GLY A CA 1
ATOM 1024 C C . GLY A 1 140 ? -1.490 -4.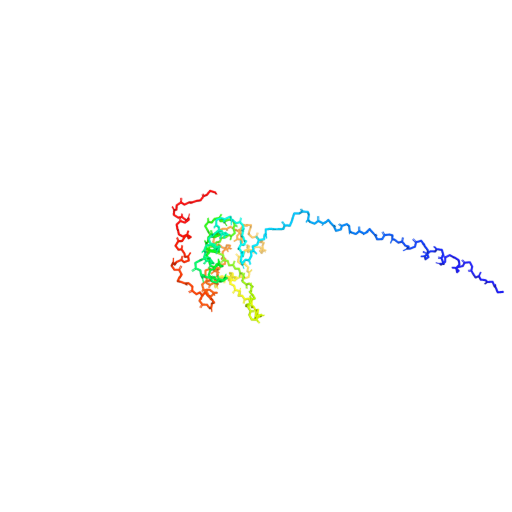475 -4.656 1.00 98.06 140 GLY A C 1
ATOM 1025 O O . GLY A 1 140 ? -1.843 -4.962 -3.584 1.00 98.06 140 GLY A O 1
ATOM 1026 N N . ILE A 1 141 ? -2.337 -4.305 -5.678 1.00 98.06 141 ILE A N 1
ATOM 1027 C CA . ILE A 1 141 ? -3.771 -4.628 -5.585 1.00 98.06 141 ILE A CA 1
ATOM 1028 C C . ILE A 1 141 ? -3.994 -6.111 -5.276 1.00 98.06 141 ILE A C 1
ATOM 1030 O O . ILE A 1 141 ? -4.800 -6.432 -4.407 1.00 98.06 141 ILE A O 1
ATOM 1034 N N . ALA A 1 142 ? -3.256 -7.013 -5.930 1.00 98.38 142 ALA A N 1
ATOM 1035 C CA . ALA A 1 142 ? -3.380 -8.445 -5.677 1.00 98.38 142 ALA A CA 1
ATOM 1036 C C . ALA A 1 142 ? -3.025 -8.790 -4.222 1.00 98.38 142 ALA A C 1
ATOM 1038 O O . ALA A 1 142 ? -3.772 -9.510 -3.569 1.00 98.38 142 ALA A O 1
ATOM 1039 N N . GLY A 1 143 ? -1.938 -8.224 -3.687 1.00 98.31 143 GLY A N 1
ATOM 1040 C CA . GLY A 1 143 ? -1.524 -8.447 -2.302 1.00 98.31 143 GLY A CA 1
ATOM 1041 C C . GLY A 1 143 ? -2.519 -7.918 -1.268 1.00 98.31 143 GLY A C 1
ATOM 1042 O O . GLY A 1 143 ? -2.840 -8.613 -0.305 1.00 98.31 143 GLY A O 1
ATOM 1043 N N . ILE A 1 144 ? -3.044 -6.707 -1.478 1.00 98.31 144 ILE A N 1
ATOM 1044 C CA . ILE A 1 144 ? -4.026 -6.086 -0.577 1.00 98.31 144 ILE A CA 1
ATOM 1045 C C . ILE A 1 144 ? -5.329 -6.898 -0.549 1.00 98.31 144 ILE A C 1
ATOM 1047 O O . ILE A 1 144 ? -5.861 -7.178 0.527 1.00 98.31 144 ILE A O 1
ATOM 1051 N N . PHE A 1 145 ? -5.831 -7.304 -1.718 1.00 98.44 145 PHE A N 1
ATOM 1052 C CA . PHE A 1 145 ? -7.059 -8.092 -1.817 1.00 98.44 145 PHE A CA 1
ATOM 1053 C C . PHE A 1 145 ? -6.883 -9.514 -1.281 1.00 98.44 145 PHE A C 1
ATOM 1055 O O . PHE A 1 145 ? -7.781 -9.997 -0.602 1.00 98.44 145 PHE A O 1
ATOM 1062 N N . GLU A 1 146 ? -5.736 -10.159 -1.503 1.00 98.44 146 GLU A N 1
ATOM 1063 C CA . GLU A 1 146 ? -5.418 -11.471 -0.920 1.00 98.44 146 GLU A CA 1
ATOM 1064 C C . GLU A 1 146 ? -5.395 -11.408 0.616 1.00 98.44 146 GLU A C 1
ATOM 1066 O O . GLU A 1 146 ? -5.999 -12.243 1.291 1.00 98.44 146 GLU A O 1
ATOM 1071 N N . ALA A 1 147 ? -4.752 -10.386 1.195 1.00 98.44 147 ALA A N 1
ATOM 1072 C CA . ALA A 1 147 ? -4.711 -10.201 2.645 1.00 98.44 147 ALA A CA 1
ATOM 1073 C C . ALA A 1 147 ? -6.114 -9.999 3.239 1.00 98.44 147 ALA A C 1
ATOM 1075 O O . ALA A 1 147 ? -6.448 -10.612 4.255 1.00 98.44 147 ALA A O 1
ATOM 1076 N N . HIS A 1 148 ? -6.949 -9.184 2.590 1.00 98.62 148 HIS A N 1
ATOM 1077 C CA . HIS A 1 148 ? -8.340 -8.994 2.992 1.00 98.62 148 HIS A CA 1
ATOM 1078 C C . HIS A 1 148 ? -9.174 -10.264 2.808 1.00 98.62 148 HIS A C 1
ATOM 1080 O O . HIS A 1 148 ? -9.909 -10.643 3.707 1.00 98.62 148 HIS A O 1
ATOM 1086 N N . GLN A 1 149 ? -9.051 -10.967 1.684 1.00 98.44 149 G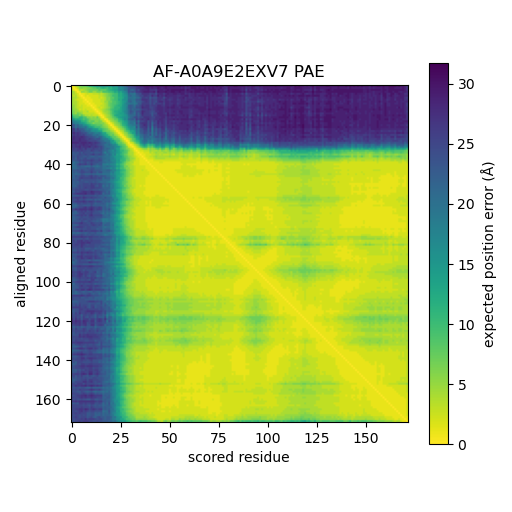LN A N 1
ATOM 1087 C CA . GLN A 1 149 ? -9.785 -12.212 1.456 1.00 98.44 149 GLN A CA 1
ATOM 1088 C C . GLN A 1 149 ? -9.461 -13.258 2.526 1.00 98.44 149 GLN A C 1
ATOM 1090 O O . GLN A 1 149 ? -10.347 -13.981 2.979 1.00 98.44 149 GLN A O 1
ATOM 1095 N N . LYS A 1 150 ? -8.191 -13.346 2.927 1.00 97.94 150 LYS A N 1
ATOM 1096 C CA . LYS A 1 150 ? -7.735 -14.327 3.908 1.00 97.94 150 LYS A CA 1
ATOM 1097 C C . LYS A 1 150 ? -8.098 -13.956 5.345 1.00 97.94 150 LYS A C 1
ATOM 1099 O O . LYS A 1 150 ? -8.358 -14.854 6.144 1.00 97.94 150 LYS A O 1
ATOM 1104 N N . PHE A 1 151 ? -8.060 -12.669 5.689 1.00 98.25 151 PHE A N 1
ATOM 1105 C CA . PHE A 1 151 ? -8.123 -12.234 7.086 1.00 98.25 151 PHE A CA 1
ATOM 1106 C C . PHE A 1 151 ? -9.126 -11.119 7.390 1.00 98.25 151 PHE A C 1
ATOM 1108 O O . PHE A 1 151 ? -9.427 -10.926 8.563 1.00 98.25 151 PHE A O 1
ATOM 1115 N N . GLY A 1 152 ? -9.601 -10.371 6.399 1.00 98.25 152 GLY A N 1
ATOM 1116 C CA . GLY A 1 152 ? -10.584 -9.293 6.547 1.00 98.25 152 GLY A CA 1
ATOM 1117 C C . GLY A 1 152 ? -11.975 -9.808 6.915 1.00 98.25 152 GLY A C 1
ATOM 1118 O O . GLY A 1 152 ? -12.249 -11.010 6.871 1.00 98.25 152 GLY A O 1
ATOM 1119 N N . ASN A 1 153 ? -12.848 -8.899 7.338 1.00 98.31 153 ASN A N 1
ATOM 1120 C CA . ASN A 1 153 ? -14.211 -9.236 7.750 1.00 98.31 153 ASN A CA 1
ATOM 1121 C C . ASN A 1 153 ? -15.289 -8.238 7.310 1.00 98.31 153 ASN A C 1
ATOM 1123 O O . ASN A 1 153 ? -16.466 -8.514 7.548 1.00 98.31 153 ASN A O 1
ATOM 1127 N N . LEU A 1 154 ? -14.921 -7.098 6.723 1.00 98.56 154 LEU A N 1
ATOM 1128 C CA . LEU A 1 154 ? -15.889 -6.145 6.189 1.00 98.56 154 LEU A CA 1
ATOM 1129 C C . LEU A 1 154 ? -16.124 -6.391 4.698 1.00 98.56 154 LEU A C 1
ATOM 1131 O O . LEU A 1 154 ? -15.302 -6.983 4.002 1.00 98.56 154 LEU A O 1
ATOM 1135 N N . GLU A 1 155 ? -17.251 -5.899 4.193 1.00 98.44 155 GLU A N 1
ATOM 1136 C CA . GLU A 1 155 ? -17.481 -5.853 2.751 1.00 98.44 155 GLU A CA 1
ATOM 1137 C C . GLU A 1 155 ? -16.525 -4.835 2.114 1.00 98.44 155 GLU A C 1
ATOM 1139 O O . GLU A 1 155 ? -16.339 -3.718 2.614 1.00 98.44 155 GLU A O 1
ATOM 1144 N N . ILE A 1 156 ? -15.910 -5.213 0.992 1.00 98.12 156 ILE A N 1
ATOM 1145 C CA . ILE A 1 156 ? -14.878 -4.402 0.329 1.00 98.12 156 ILE A CA 1
ATOM 1146 C C . ILE A 1 156 ? -15.455 -3.050 -0.105 1.00 98.12 156 ILE A C 1
ATOM 1148 O O . ILE A 1 156 ? -14.782 -2.021 -0.020 1.00 98.12 156 ILE A O 1
ATOM 1152 N N . GLU A 1 157 ? -16.717 -3.018 -0.522 1.00 98.19 157 GLU A N 1
ATOM 1153 C CA . GLU A 1 157 ? -17.431 -1.808 -0.916 1.00 98.19 157 GLU A CA 1
ATOM 1154 C C . GLU A 1 157 ? -17.489 -0.787 0.229 1.00 98.19 157 GLU A C 1
ATOM 1156 O O . GLU A 1 157 ? -17.291 0.409 0.001 1.00 98.19 157 GLU A O 1
ATOM 1161 N N . ASP A 1 158 ? -17.688 -1.244 1.468 1.00 98.19 158 ASP A N 1
ATOM 1162 C CA . ASP A 1 158 ? -17.755 -0.378 2.648 1.00 98.19 158 ASP A CA 1
ATOM 1163 C C . ASP A 1 158 ? -16.383 0.180 3.052 1.00 98.19 158 ASP A C 1
ATOM 1165 O O . ASP A 1 158 ? -16.302 1.286 3.615 1.00 98.19 158 ASP A O 1
ATOM 1169 N N . ILE A 1 159 ? -15.314 -0.568 2.755 1.00 98.69 159 ILE A N 1
ATOM 1170 C CA . ILE A 1 159 ? -13.920 -0.148 2.933 1.00 98.69 159 ILE A CA 1
ATOM 1171 C C . ILE A 1 159 ? -13.530 0.881 1.866 1.00 98.69 159 ILE A C 1
ATOM 1173 O O . ILE A 1 159 ? -12.948 1.919 2.188 1.00 98.69 159 ILE A O 1
ATOM 1177 N N . LEU A 1 160 ? -13.850 0.617 0.596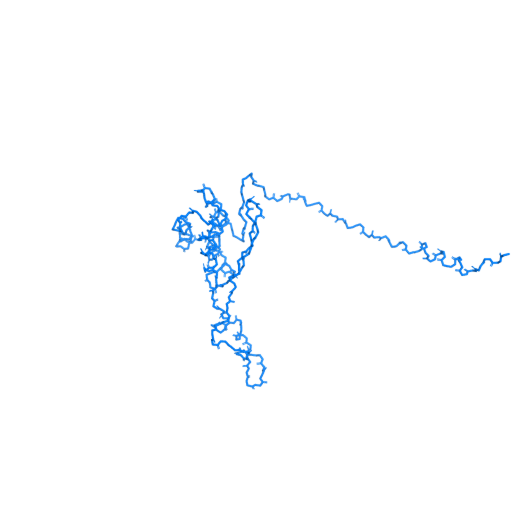 1.00 98.44 160 LEU A N 1
ATOM 1178 C CA . LEU A 1 160 ? -13.424 1.447 -0.533 1.00 98.44 160 LEU A CA 1
ATOM 1179 C C . LEU A 1 160 ? -14.257 2.714 -0.701 1.00 98.44 160 LEU A C 1
ATOM 1181 O O . LEU A 1 160 ? -13.736 3.704 -1.213 1.00 98.44 160 LEU A O 1
ATOM 1185 N N . LYS A 1 161 ? -15.514 2.735 -0.249 1.00 98.62 161 LYS A N 1
ATOM 1186 C CA . LYS A 1 161 ? -16.382 3.917 -0.338 1.00 98.62 161 LYS A CA 1
ATOM 1187 C C . LYS A 1 161 ? -15.707 5.225 0.122 1.00 98.62 161 LYS A C 1
ATOM 1189 O O . LYS A 1 161 ? -15.661 6.151 -0.687 1.00 98.62 161 LYS A O 1
ATOM 1194 N N . PRO A 1 162 ? -15.135 5.339 1.341 1.00 98.25 162 PRO A N 1
ATOM 1195 C CA . PRO A 1 162 ? -14.453 6.567 1.759 1.00 98.25 162 PRO A CA 1
ATOM 1196 C C . PRO A 1 162 ? -13.196 6.888 0.934 1.00 98.25 162 PRO A C 1
ATOM 1198 O O . PRO A 1 162 ? -12.846 8.056 0.798 1.00 98.25 162 PRO A O 1
ATOM 1201 N N . VAL A 1 163 ? -12.514 5.884 0.370 1.00 98.31 163 VAL A N 1
ATOM 1202 C CA . VAL A 1 163 ? -11.348 6.094 -0.508 1.00 98.31 163 VAL A CA 1
ATOM 1203 C C . VAL A 1 163 ? -11.782 6.683 -1.850 1.00 98.31 163 VAL A C 1
ATOM 1205 O O . VAL A 1 163 ? -11.151 7.608 -2.356 1.00 98.31 163 VAL A O 1
ATOM 1208 N N . ILE A 1 164 ? -12.883 6.178 -2.409 1.00 98.50 164 ILE A N 1
ATOM 1209 C CA . ILE A 1 164 ? -13.479 6.699 -3.640 1.00 98.50 164 ILE A CA 1
ATOM 1210 C C . ILE A 1 164 ? -13.943 8.137 -3.416 1.00 98.50 164 ILE A C 1
ATOM 1212 O O . ILE A 1 164 ? -13.592 9.005 -4.206 1.00 98.50 164 ILE A O 1
ATOM 1216 N N . GLU A 1 165 ? -14.651 8.413 -2.317 1.00 98.25 165 GLU A N 1
ATOM 1217 C CA . GLU A 1 165 ? -15.076 9.773 -1.956 1.00 98.25 165 GLU A CA 1
ATOM 1218 C C . GLU A 1 165 ? -13.883 10.734 -1.829 1.00 98.25 165 GLU A C 1
ATOM 1220 O O . GLU A 1 165 ? -13.953 11.871 -2.294 1.00 98.25 165 GLU A O 1
ATOM 1225 N N . LEU A 1 166 ? -12.769 10.277 -1.250 1.00 97.50 166 LEU A N 1
ATOM 1226 C CA . LEU A 1 166 ? -11.533 11.053 -1.147 1.00 97.50 166 LEU A CA 1
ATOM 1227 C C . LEU A 1 166 ? -10.930 11.371 -2.524 1.00 97.50 166 LEU A C 1
ATOM 1229 O O . LEU A 1 166 ? -10.479 12.491 -2.756 1.00 97.50 166 LEU A O 1
ATOM 1233 N N . ALA A 1 167 ? -10.946 10.407 -3.448 1.00 97.56 167 ALA A N 1
ATOM 1234 C CA . ALA A 1 167 ? -10.460 10.592 -4.813 1.00 97.56 167 ALA A CA 1
ATOM 1235 C C . ALA A 1 167 ? -11.376 11.501 -5.649 1.00 97.56 167 ALA A C 1
ATOM 1237 O O . ALA A 1 167 ? -10.882 12.300 -6.441 1.00 97.56 167 ALA A O 1
ATOM 1238 N N . THR A 1 168 ? -12.699 11.400 -5.483 1.00 98.38 168 THR A N 1
ATOM 1239 C CA . THR A 1 168 ? -13.669 12.181 -6.267 1.00 98.38 168 THR A CA 1
ATOM 1240 C C . THR A 1 168 ? -13.808 13.611 -5.772 1.00 98.38 168 THR A C 1
ATOM 1242 O O . THR A 1 168 ? -13.974 14.521 -6.579 1.00 98.38 168 THR A O 1
ATOM 1245 N N . ASN A 1 169 ? -13.761 13.816 -4.455 1.00 98.00 169 ASN A N 1
ATOM 1246 C CA . ASN A 1 169 ? -13.989 15.128 -3.849 1.00 98.00 169 ASN A CA 1
ATOM 1247 C C . ASN A 1 169 ? -12.686 15.908 -3.63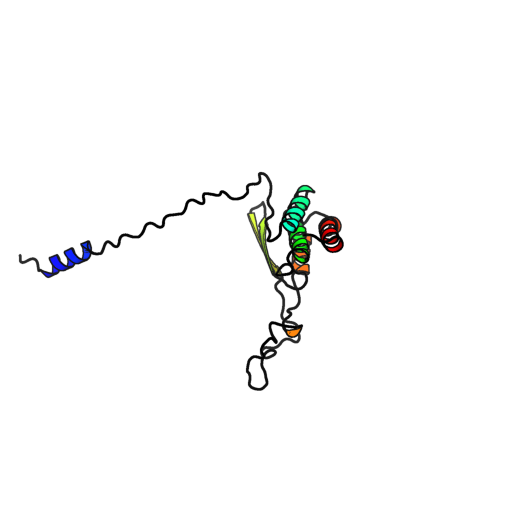0 1.00 98.00 169 ASN A C 1
ATOM 1249 O O . ASN A 1 169 ? -12.729 17.122 -3.437 1.00 98.00 169 ASN A O 1
ATOM 1253 N N . GLY A 1 170 ? -11.541 15.223 -3.675 1.00 95.56 170 GLY A N 1
ATOM 1254 C CA . GLY A 1 170 ? -10.236 15.794 -3.370 1.00 95.56 170 GLY A CA 1
ATOM 1255 C C . GLY A 1 170 ? -9.963 15.917 -1.867 1.00 95.56 170 GLY A C 1
ATOM 1256 O O . GLY A 1 170 ? -10.819 15.673 -1.015 1.00 95.56 170 GLY A O 1
ATOM 1257 N N . TYR A 1 171 ? -8.726 16.294 -1.549 1.00 94.81 171 TYR A N 1
ATOM 1258 C CA . TYR A 1 171 ? -8.195 16.516 -0.201 1.00 94.81 171 TYR A CA 1
ATOM 1259 C C . TYR A 1 171 ? -7.151 17.650 -0.247 1.00 94.81 171 TYR A C 1
ATOM 1261 O O . TYR A 1 171 ? -6.813 18.122 -1.337 1.00 94.81 171 TYR A O 1
ATOM 1269 N N . VAL A 1 172 ? -6.670 18.111 0.915 1.00 90.12 172 VAL A N 1
ATOM 1270 C CA . VAL A 1 172 ? -5.691 19.213 1.051 1.00 90.12 172 VAL A CA 1
ATOM 1271 C C . VAL A 1 172 ? -4.499 18.758 1.880 1.00 90.12 172 VAL A C 1
ATOM 1273 O O . VAL A 1 172 ? -4.737 18.312 3.020 1.00 90.12 172 VAL A O 1
#

Sequence (172 aa):
MKISLKIYVILLLSILSCKKEKAVSIETVDKPGTFSKNAMVVSAREEASKIGVATLKKGGNVFDALMATEMALSVTYPFAGSIGGGGFLVYRLADGEKGALDYREKAPLASNKDMYLDEDGEVIEGKSTIGGMAVGVPGGIAGIFEAHQKFGNLEIEDILKPVIELATNGYV

pLDDT: mean 91.8, std 12.43, range [51.69, 98.81]

Foldseek 3Di:
DDDDPVVVVVVVVVVVPPDPDPDPPPPPPPDDDDDDPPDFADDPDPLLRVLLVVCVVVVKDNLLSVLLSLLLCCQVPVVPRHPQFFDKDWDADPVGDTDMDGQGFAAPPPDDDQQQADPVSHGDPCLCPDDPSVGGRGRHVVRSVVSCVVDIDDDVCVSCVSSVVCNVVDDD

Solvent-accessible surface area (backbone atoms only — not comparable to full-atom values): 10414 Å² total; per-residue (Å²): 134,86,79,56,72,65,58,58,53,54,54,55,54,61,68,70,64,70,71,78,75,76,76,77,78,75,76,72,72,89,67,76,75,94,83,66,95,85,71,85,57,85,60,100,42,71,68,20,19,50,44,13,45,52,35,37,74,73,70,30,47,74,41,34,15,44,43,26,22,53,55,23,24,36,65,76,33,72,92,72,31,47,74,68,38,46,43,75,48,76,51,69,50,96,90,64,54,69,53,71,47,84,18,55,50,39,79,49,92,86,62,60,96,60,78,49,39,49,96,88,66,46,77,45,82,54,43,68,76,49,66,76,75,39,56,44,47,54,17,29,58,61,41,46,49,50,47,27,72,75,65,34,78,64,60,64,68,74,47,43,47,65,38,50,51,40,63,74,73,53,85,134

Secondary structure (DSSP, 8-state):
----HHHHHHHHHHHTT------------SSPPP--SS-----SSHHHHHHHHHHHHTT--HHHHHHHHHHHHHHH-TTT--SSS-EEEEEE-TTS-EEEEEE--B--TT--TTTTB-TTS-B-TTTTTSSGGGPPBP-HHHHHHHHHHHH--S-HHHHHHHHHHHHHH---

Mean predicted aligned error: 9.21 Å

Nearest PDB structures (foldseek):
  2nqo-assembly1_C  TM=9.706E-01  e=1.767E-15  Helicobacter pylori
  2dbx-assembly1_A  TM=9.652E-01  e=9.627E-15  Escherichia coli K-12
  7d9w-assembly1_A  TM=9.722E-01  e=2.629E-14  Pseudomonas nitroreducens
  5hft-assembly2_C  TM=8.648E-01  e=5.346E-07  Klebsiella pneumoniae subsp. pneumoniae MGH 78578
  5hft-assembly1_A  TM=8.358E-01  e=1.209E-06  Klebsiella pneumoniae subsp. pneumoniae MGH 78578